Protein AF-A0AA47M414-F1 (afdb_monomer_lite)

Structure (mmCIF, N/CA/C/O backbone):
data_AF-A0AA47M414-F1
#
_entry.id   AF-A0AA47M414-F1
#
loop_
_atom_site.group_PDB
_atom_site.id
_atom_site.type_symbol
_atom_site.label_atom_id
_atom_site.label_alt_id
_atom_site.label_comp_id
_atom_site.label_asym_id
_atom_site.label_entity_id
_atom_site.label_seq_id
_atom_site.pdbx_PDB_ins_code
_atom_site.Cartn_x
_atom_site.Cartn_y
_atom_site.Cartn_z
_atom_site.occupancy
_atom_site.B_iso_or_equiv
_atom_site.auth_seq_id
_atom_site.auth_comp_id
_atom_site.auth_asym_id
_atom_site.auth_atom_id
_atom_site.pdbx_PDB_model_num
ATOM 1 N N . MET A 1 1 ? 20.229 6.619 4.122 1.00 40.66 1 MET A N 1
ATOM 2 C CA . MET A 1 1 ? 19.539 7.697 3.387 1.00 40.66 1 MET A CA 1
ATOM 3 C C . MET A 1 1 ? 19.771 7.373 1.927 1.00 40.66 1 MET A C 1
ATOM 5 O O . MET A 1 1 ? 20.909 7.447 1.515 1.00 40.66 1 MET A O 1
ATOM 9 N N . GLU A 1 2 ? 18.865 6.794 1.153 1.00 37.75 2 GLU A N 1
ATOM 10 C CA . GLU A 1 2 ? 17.448 7.128 0.999 1.00 37.75 2 GLU A CA 1
ATOM 11 C C . GLU A 1 2 ? 16.797 6.052 0.099 1.00 37.75 2 GLU A C 1
ATOM 13 O O . GLU A 1 2 ? 16.332 6.319 -0.997 1.00 37.75 2 GLU A O 1
ATOM 18 N N . LEU A 1 3 ? 16.767 4.787 0.533 1.00 33.75 3 LEU A N 1
ATOM 19 C CA . LEU A 1 3 ? 16.039 3.735 -0.207 1.00 33.75 3 LEU A CA 1
ATOM 20 C C . LEU A 1 3 ? 14.512 3.816 -0.001 1.00 33.75 3 LEU A C 1
ATOM 22 O O . LEU A 1 3 ? 13.789 2.893 -0.356 1.00 33.75 3 LEU A O 1
ATOM 26 N N . SER A 1 4 ? 14.021 4.904 0.602 1.00 38.00 4 SER A N 1
ATOM 27 C CA . SER A 1 4 ? 12.635 5.031 1.058 1.00 38.00 4 SER A CA 1
ATOM 28 C C . SER A 1 4 ? 11.812 6.082 0.315 1.00 38.00 4 SER A C 1
ATOM 30 O O . SER A 1 4 ? 10.625 6.185 0.609 1.00 38.00 4 SER A O 1
ATOM 32 N N . GLN A 1 5 ? 12.382 6.865 -0.608 1.00 43.16 5 GLN A N 1
ATOM 33 C CA . GLN A 1 5 ? 11.672 8.038 -1.143 1.00 43.16 5 GLN A CA 1
ATOM 34 C C . GLN A 1 5 ? 11.106 7.916 -2.550 1.00 43.16 5 GLN A C 1
ATOM 36 O O . GLN A 1 5 ? 10.520 8.875 -3.041 1.00 43.16 5 GLN A O 1
ATOM 41 N N . THR A 1 6 ? 11.177 6.767 -3.221 1.00 41.97 6 THR A N 1
ATOM 42 C CA . THR A 1 6 ? 10.539 6.717 -4.541 1.00 41.97 6 THR A CA 1
ATOM 43 C C . THR A 1 6 ? 10.114 5.313 -4.960 1.00 41.97 6 THR A C 1
ATOM 45 O O . THR A 1 6 ? 10.378 4.881 -6.065 1.00 41.97 6 THR A O 1
ATOM 48 N N . LEU A 1 7 ? 9.366 4.590 -4.133 1.00 41.94 7 LEU A N 1
ATOM 49 C CA . LEU A 1 7 ? 8.191 3.947 -4.727 1.00 41.94 7 LEU A CA 1
ATOM 50 C C . LEU A 1 7 ? 7.101 5.009 -4.640 1.00 41.94 7 LEU A C 1
ATOM 52 O O . LEU A 1 7 ? 6.942 5.611 -3.581 1.00 41.94 7 LEU A O 1
ATOM 56 N N . HIS A 1 8 ? 6.441 5.311 -5.754 1.00 43.91 8 HIS A N 1
ATOM 57 C CA . HIS A 1 8 ? 5.376 6.305 -5.803 1.00 43.91 8 HIS A CA 1
ATOM 58 C C . HIS A 1 8 ? 4.440 6.140 -4.597 1.00 43.91 8 HIS A C 1
ATOM 60 O O . HIS A 1 8 ? 3.871 5.073 -4.369 1.00 43.91 8 HIS A O 1
ATOM 66 N N . LEU A 1 9 ? 4.293 7.213 -3.819 1.00 42.31 9 LEU A N 1
ATOM 67 C CA . LEU A 1 9 ? 3.389 7.297 -2.671 1.00 42.31 9 LEU A CA 1
ATOM 68 C C . LEU A 1 9 ? 1.906 7.065 -3.040 1.00 42.31 9 LEU A C 1
ATOM 70 O O . LEU A 1 9 ? 1.067 7.062 -2.144 1.00 42.31 9 LEU A O 1
ATOM 74 N N . SER A 1 10 ? 1.567 6.859 -4.316 1.00 48.50 10 SER A N 1
ATOM 75 C CA . SER A 1 10 ? 0.195 6.636 -4.782 1.00 48.50 10 SER A CA 1
ATOM 76 C C . SER A 1 10 ? -0.360 5.251 -4.438 1.00 48.50 10 SER A C 1
ATOM 78 O O . SER A 1 10 ? -1.555 5.133 -4.189 1.00 48.50 10 SER A O 1
ATOM 80 N N . ASP A 1 11 ? 0.483 4.220 -4.339 1.00 47.81 11 ASP A N 1
ATOM 81 C CA . ASP A 1 11 ? -0.012 2.836 -4.442 1.00 47.81 11 ASP A CA 1
ATOM 82 C C . ASP A 1 11 ? -0.112 2.133 -3.075 1.00 47.81 11 ASP A C 1
ATOM 84 O O . ASP A 1 11 ? -1.103 1.484 -2.748 1.00 47.81 11 ASP A O 1
ATOM 88 N N . VAL A 1 12 ? 0.879 2.340 -2.199 1.00 52.28 12 VAL A N 1
ATOM 89 C CA . VAL A 1 12 ? 0.828 1.898 -0.785 1.00 52.28 12 VAL A CA 1
ATOM 90 C C . VAL A 1 12 ? 0.103 2.928 0.097 1.00 52.28 12 VAL A C 1
ATOM 92 O O . VAL A 1 12 ? -0.355 2.617 1.200 1.00 52.28 12 VAL A O 1
ATOM 95 N N . GLY A 1 13 ? -0.036 4.162 -0.397 1.00 57.72 13 GLY A N 1
ATOM 96 C CA . GLY A 1 13 ? -0.665 5.269 0.315 1.00 57.72 13 GLY A CA 1
ATOM 97 C C . GLY A 1 13 ? -2.147 5.039 0.589 1.00 57.72 13 GLY A C 1
ATOM 98 O O . GLY A 1 13 ? -2.607 5.377 1.675 1.00 57.72 13 GLY A O 1
ATOM 99 N N . LEU A 1 14 ? -2.879 4.395 -0.327 1.00 62.91 14 LEU A N 1
ATOM 100 C CA . LEU A 1 14 ? -4.338 4.316 -0.235 1.00 62.91 14 LEU A CA 1
ATOM 101 C C . LEU A 1 14 ? -4.826 3.433 0.923 1.00 62.91 14 LEU A C 1
ATOM 103 O O . LEU A 1 14 ? -5.726 3.825 1.661 1.00 62.91 14 LEU A O 1
ATOM 107 N N . ALA A 1 15 ? -4.196 2.277 1.158 1.00 64.81 15 ALA A N 1
ATOM 108 C CA . ALA A 1 15 ? -4.543 1.424 2.301 1.00 64.81 15 ALA A CA 1
ATOM 109 C C . ALA A 1 15 ? -4.168 2.084 3.643 1.00 64.81 15 ALA A C 1
ATOM 111 O O . ALA A 1 15 ? -4.922 2.014 4.618 1.00 64.81 15 ALA A O 1
ATOM 112 N N . CYS A 1 16 ? -3.021 2.768 3.693 1.00 69.06 16 CYS A N 1
ATOM 113 C CA . CYS A 1 16 ? -2.588 3.535 4.863 1.00 69.06 16 CYS A CA 1
ATOM 114 C C . CYS A 1 16 ? -3.505 4.739 5.133 1.00 69.06 16 CYS A C 1
ATOM 116 O O . CYS A 1 16 ? -3.810 5.041 6.291 1.00 69.06 16 CYS A O 1
ATOM 118 N N . GLN A 1 17 ? -3.978 5.397 4.077 1.00 76.50 17 GLN A N 1
ATOM 119 C CA . GLN A 1 17 ? -4.916 6.508 4.142 1.00 76.50 17 GLN A CA 1
ATOM 120 C C . GLN A 1 17 ? -6.290 6.033 4.614 1.00 76.50 17 GLN A C 1
ATOM 122 O O . GLN A 1 17 ? -6.802 6.581 5.586 1.00 76.50 17 GLN A O 1
ATOM 127 N N . ALA A 1 18 ? -6.828 4.956 4.037 1.00 80.94 18 ALA A N 1
ATOM 128 C CA . ALA A 1 18 ? -8.099 4.366 4.454 1.00 80.94 18 ALA A CA 1
ATOM 129 C C . ALA A 1 18 ? -8.082 3.943 5.933 1.00 80.94 18 ALA A C 1
ATOM 131 O O . ALA A 1 18 ? -9.031 4.202 6.674 1.00 80.94 18 ALA A O 1
ATOM 132 N N . ASN A 1 19 ? -6.972 3.365 6.407 1.00 81.56 19 ASN A N 1
ATOM 133 C CA . ASN A 1 19 ? -6.788 3.059 7.827 1.00 81.56 19 ASN A CA 1
ATOM 134 C C . ASN A 1 19 ? -6.766 4.326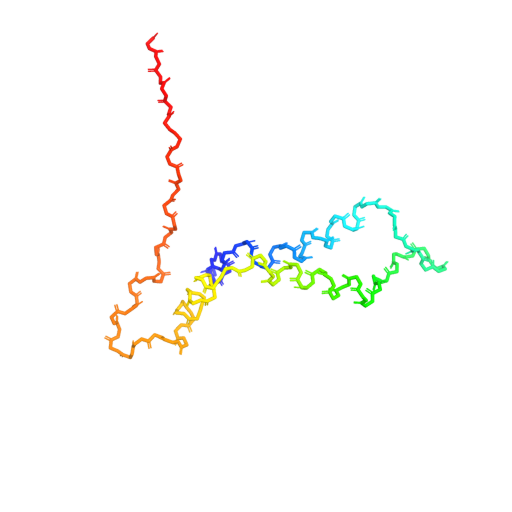 8.703 1.00 81.56 19 ASN A C 1
ATOM 136 O O . ASN A 1 19 ? -7.344 4.340 9.790 1.00 81.56 19 ASN A O 1
ATOM 140 N N . THR A 1 20 ? -6.109 5.392 8.244 1.00 82.88 20 THR A N 1
ATOM 141 C CA . THR A 1 20 ? -6.024 6.664 8.979 1.00 82.88 20 THR A CA 1
ATOM 142 C C . THR A 1 20 ? -7.387 7.349 9.056 1.00 82.88 20 THR A C 1
ATOM 144 O O . THR A 1 20 ? -7.819 7.737 10.139 1.00 82.88 20 THR A O 1
ATOM 147 N N . GLU A 1 21 ? -8.108 7.431 7.941 1.00 85.50 21 GLU A N 1
ATOM 148 C CA . GLU A 1 21 ? -9.472 7.960 7.881 1.00 85.50 21 GLU A CA 1
ATOM 149 C C . GLU A 1 21 ? -10.422 7.149 8.767 1.00 85.50 21 GLU A C 1
ATOM 151 O O . GLU A 1 21 ? -11.200 7.719 9.532 1.00 85.50 21 GLU A O 1
ATOM 156 N N . TRP A 1 22 ? -10.310 5.819 8.756 1.00 86.19 22 TRP A N 1
ATOM 157 C CA . TRP A 1 22 ? -11.097 4.952 9.630 1.00 86.19 22 TRP A CA 1
ATOM 158 C C . TRP A 1 22 ? -10.809 5.195 11.121 1.00 86.19 22 TRP A C 1
ATOM 160 O O . TRP A 1 22 ? -11.748 5.293 11.921 1.00 86.19 22 TRP A O 1
ATOM 170 N N . LEU A 1 23 ? -9.539 5.365 11.505 1.00 86.19 23 LEU A N 1
ATOM 171 C CA . LEU A 1 23 ? -9.157 5.728 12.875 1.00 86.19 23 LEU A CA 1
ATOM 172 C C . LEU A 1 23 ? -9.699 7.106 13.282 1.00 86.19 23 LEU A C 1
ATOM 174 O O . LEU A 1 23 ? -10.115 7.277 14.424 1.00 86.19 23 LEU A O 1
ATOM 178 N N . LEU A 1 24 ? -9.731 8.076 12.368 1.00 86.88 24 LEU A N 1
ATOM 179 C CA . LEU A 1 24 ? -10.213 9.435 12.640 1.00 86.88 24 LEU A CA 1
ATOM 180 C C . LEU A 1 24 ? -11.742 9.561 12.600 1.00 86.88 24 LEU A C 1
ATOM 182 O O . LEU A 1 24 ? -12.291 10.459 13.233 1.00 86.88 24 LEU A O 1
ATOM 186 N N . SER A 1 25 ? -12.439 8.654 11.910 1.00 85.06 25 SER A N 1
ATOM 187 C CA . SER A 1 25 ? -13.901 8.693 11.749 1.00 85.06 25 SER A CA 1
ATOM 188 C C . SER A 1 25 ? -14.683 8.584 13.064 1.00 85.06 25 SER A C 1
ATOM 190 O O . SER A 1 25 ? -15.864 8.923 13.106 1.00 85.06 25 SER A O 1
ATOM 192 N N . GLY A 1 26 ? -14.060 8.060 14.128 1.00 79.38 26 GLY A N 1
ATOM 193 C CA . GLY A 1 26 ? -14.690 7.846 15.437 1.00 79.38 26 GLY A CA 1
ATOM 194 C C . GLY A 1 26 ? -15.805 6.791 15.455 1.00 79.38 26 GLY A C 1
ATOM 195 O O . GLY A 1 26 ? -16.331 6.479 16.520 1.00 79.38 26 GLY A O 1
ATOM 196 N N . ASN A 1 27 ? -16.155 6.208 14.304 1.00 80.62 27 ASN A N 1
ATOM 197 C CA . ASN A 1 27 ? -17.226 5.224 14.156 1.00 80.62 27 ASN A CA 1
ATOM 198 C C . ASN A 1 27 ? -16.680 3.788 14.181 1.00 80.62 27 ASN A C 1
ATOM 200 O O . ASN A 1 27 ? -16.956 2.969 13.304 1.00 80.62 27 ASN A O 1
ATOM 204 N N . HIS A 1 28 ? -15.843 3.490 15.171 1.00 86.19 28 HIS A N 1
ATOM 205 C CA . HIS A 1 28 ? -15.234 2.178 15.359 1.00 86.19 28 HIS A CA 1
ATOM 206 C C . HIS A 1 28 ? -15.662 1.569 16.694 1.00 86.19 28 HIS A C 1
ATOM 208 O O . HIS A 1 28 ? -15.830 2.253 17.703 1.00 86.19 28 HIS A O 1
ATOM 214 N N . ALA A 1 29 ? -15.838 0.249 16.705 1.00 86.12 29 ALA A N 1
ATOM 215 C CA . ALA A 1 29 ? -16.190 -0.461 17.923 1.00 86.12 29 ALA A CA 1
ATOM 216 C C . ALA A 1 29 ? -15.036 -0.391 18.933 1.00 86.12 29 ALA A C 1
ATOM 218 O O . ALA A 1 29 ? -13.865 -0.518 18.569 1.00 86.12 29 ALA A O 1
ATOM 219 N N . LEU A 1 30 ? -15.371 -0.249 20.215 1.00 88.75 30 LEU A N 1
ATOM 220 C CA . LEU A 1 30 ? -14.409 -0.345 21.308 1.00 88.75 30 LEU A CA 1
ATOM 221 C C . LEU A 1 30 ? -14.489 -1.726 21.960 1.00 88.75 30 LEU A C 1
ATOM 223 O O . LEU A 1 30 ? -15.546 -2.349 22.057 1.00 88.75 30 LEU A O 1
ATOM 227 N N . THR A 1 31 ? -13.344 -2.243 22.382 1.00 90.19 31 THR A N 1
ATOM 228 C CA . THR A 1 31 ? -13.256 -3.402 23.273 1.00 90.19 31 THR A CA 1
ATOM 229 C C . THR A 1 31 ? -13.873 -3.049 24.632 1.00 90.19 31 THR A C 1
ATOM 231 O O . THR A 1 31 ? -13.926 -1.869 24.982 1.00 90.19 31 THR A O 1
ATOM 234 N N . PRO A 1 32 ? -14.253 -4.038 25.462 1.00 91.62 32 PRO A N 1
ATOM 235 C CA . PRO A 1 32 ? -14.700 -3.772 26.832 1.00 91.62 32 PRO A CA 1
ATOM 236 C C . PRO A 1 32 ? -13.693 -2.963 27.671 1.00 91.62 32 PRO A C 1
ATOM 238 O O . PRO A 1 32 ? -14.078 -2.273 28.605 1.00 91.62 32 PRO A O 1
ATOM 241 N N . SER A 1 33 ? -12.403 -3.016 27.321 1.00 92.88 33 SER A N 1
ATOM 242 C CA . SER A 1 33 ? -11.329 -2.237 27.953 1.00 92.88 33 SER A CA 1
ATOM 243 C C . SER A 1 33 ? -11.138 -0.830 27.363 1.00 92.88 33 SER A C 1
ATOM 245 O O . SER A 1 33 ? -10.149 -0.175 27.682 1.00 92.88 33 SER A O 1
ATOM 247 N N . GLY A 1 34 ? -12.018 -0.377 26.465 1.00 88.56 34 GLY A N 1
ATOM 248 C CA . GLY A 1 34 ? -11.989 0.969 25.881 1.00 88.56 34 GLY A CA 1
ATOM 249 C C . GLY A 1 34 ? -10.986 1.178 24.740 1.00 88.56 34 GLY A C 1
ATOM 250 O O . GLY A 1 34 ? -10.816 2.299 24.278 1.00 88.56 34 GLY A O 1
ATOM 251 N N . LYS A 1 35 ? -10.315 0.126 24.258 1.00 87.69 35 LYS A N 1
ATOM 252 C CA . LYS A 1 35 ? -9.420 0.207 23.087 1.00 87.69 35 LYS A CA 1
ATOM 253 C C . LYS A 1 35 ? -10.202 0.046 21.790 1.00 87.69 35 LYS A C 1
ATOM 255 O O . LYS A 1 35 ? -11.111 -0.779 21.763 1.00 87.69 35 L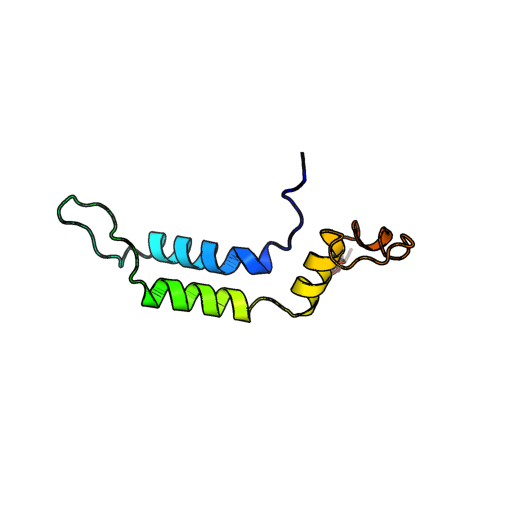YS A O 1
ATOM 260 N N . ILE A 1 36 ? -9.793 0.728 20.723 1.00 89.31 36 ILE A N 1
ATOM 261 C CA . ILE A 1 36 ? -10.330 0.519 19.370 1.00 89.31 36 ILE A CA 1
ATOM 262 C C . ILE A 1 36 ? -10.172 -0.958 18.977 1.00 89.31 36 ILE A C 1
ATOM 264 O O . ILE A 1 36 ? -9.092 -1.540 19.118 1.00 89.31 36 ILE A O 1
ATOM 268 N N . GLN A 1 37 ? -11.262 -1.589 18.542 1.00 90.12 37 GLN A N 1
ATOM 269 C CA . GLN A 1 37 ? -11.240 -2.957 18.031 1.00 90.12 37 GLN A CA 1
ATOM 270 C C . GLN A 1 37 ? -10.564 -3.006 16.669 1.00 90.12 37 GLN A C 1
ATOM 272 O O . GLN A 1 37 ? -10.626 -2.053 15.905 1.00 90.12 37 GLN A O 1
ATOM 277 N N . LYS A 1 38 ? -9.962 -4.147 16.331 1.00 87.25 38 LYS A N 1
ATOM 278 C CA . LYS A 1 38 ? -9.441 -4.351 14.978 1.00 87.25 38 LYS A CA 1
ATOM 279 C C . LYS A 1 38 ? -10.590 -4.259 13.962 1.00 87.25 38 LYS A C 1
ATOM 281 O O . LYS A 1 38 ? -11.669 -4.787 14.249 1.00 87.25 38 LYS A O 1
ATOM 286 N N . PRO A 1 39 ? -10.369 -3.642 12.789 1.00 87.38 39 PRO A N 1
ATOM 287 C CA . PRO A 1 39 ? -11.359 -3.645 11.723 1.00 87.38 39 PRO A CA 1
ATOM 288 C C . PRO A 1 39 ? -11.696 -5.084 11.322 1.00 87.38 39 PRO A C 1
ATOM 290 O O . PRO A 1 39 ? -10.868 -5.997 11.423 1.00 87.38 39 PRO A O 1
ATOM 293 N N . ALA A 1 40 ? -12.934 -5.296 10.880 1.00 90.38 40 ALA A N 1
ATOM 294 C CA . ALA A 1 40 ? -13.354 -6.595 10.380 1.00 90.38 40 ALA A CA 1
ATOM 295 C C . ALA A 1 40 ? -12.491 -7.004 9.176 1.00 90.38 40 ALA A C 1
ATOM 297 O O . ALA A 1 40 ? -12.141 -6.170 8.345 1.00 90.38 40 ALA A O 1
ATOM 298 N N . VAL A 1 41 ? -12.208 -8.304 9.041 1.00 90.06 41 VAL A N 1
ATOM 299 C CA . VAL A 1 41 ? -11.385 -8.829 7.934 1.00 90.06 41 VAL A CA 1
ATOM 300 C C . VAL A 1 41 ? -11.933 -8.407 6.568 1.00 90.06 41 VAL A C 1
ATOM 302 O O . VAL A 1 41 ? -11.156 -8.065 5.689 1.00 90.06 41 VAL A O 1
ATOM 305 N N . ARG A 1 42 ? -13.263 -8.356 6.404 1.00 91.44 42 ARG A N 1
ATOM 306 C CA . ARG A 1 42 ? -13.891 -7.893 5.155 1.00 91.44 42 ARG A CA 1
ATOM 307 C C . ARG A 1 42 ? -13.494 -6.461 4.796 1.00 91.44 42 ARG A C 1
ATOM 309 O O . ARG A 1 42 ? -13.100 -6.222 3.666 1.00 91.44 42 ARG A O 1
ATOM 316 N N . LEU A 1 43 ? -13.531 -5.555 5.773 1.00 89.19 43 LEU A N 1
ATOM 317 C CA . LEU A 1 43 ? -13.171 -4.151 5.586 1.00 89.19 43 LEU A CA 1
ATOM 318 C C . LEU A 1 43 ? -11.683 -3.999 5.232 1.00 89.19 43 LEU A C 1
ATOM 320 O O . LEU A 1 43 ? -11.332 -3.244 4.334 1.00 89.19 43 LEU A O 1
ATOM 324 N N . LEU A 1 44 ? -10.810 -4.785 5.876 1.00 88.25 44 LEU A N 1
ATOM 325 C CA . LEU A 1 44 ? -9.394 -4.852 5.501 1.00 88.25 44 LEU A CA 1
ATOM 326 C C . LEU A 1 44 ? -9.209 -5.328 4.051 1.00 88.25 44 LEU A C 1
ATOM 328 O O . LEU A 1 44 ? -8.410 -4.753 3.318 1.00 88.25 44 LEU A O 1
ATOM 332 N N . CYS A 1 45 ? -9.941 -6.362 3.627 1.00 90.31 45 CYS A N 1
ATOM 333 C CA . CYS A 1 45 ? -9.886 -6.855 2.251 1.00 90.31 45 CYS A CA 1
ATOM 334 C C . CYS A 1 45 ? -10.381 -5.813 1.241 1.00 90.31 45 CYS A C 1
ATOM 336 O O . CYS A 1 45 ? -9.783 -5.690 0.179 1.00 90.31 45 CYS A O 1
ATOM 338 N N . GLU A 1 46 ? -11.427 -5.054 1.565 1.00 90.75 46 GLU A N 1
ATOM 339 C CA . GLU A 1 46 ? -11.925 -3.964 0.717 1.00 90.75 46 GLU A CA 1
ATOM 340 C C . GLU A 1 46 ? -10.869 -2.873 0.525 1.00 90.75 46 GLU A C 1
ATOM 342 O O . GLU A 1 46 ? -10.614 -2.478 -0.610 1.00 90.75 46 GLU A O 1
ATOM 347 N N . TRP A 1 47 ? -10.188 -2.447 1.593 1.00 88.56 47 TRP A N 1
ATOM 348 C CA . TRP A 1 47 ? -9.096 -1.471 1.483 1.00 88.56 47 TRP A CA 1
ATOM 349 C C . TRP A 1 47 ? -7.929 -1.990 0.650 1.00 88.56 47 TRP A C 1
ATOM 351 O O . TRP A 1 47 ? -7.364 -1.244 -0.142 1.00 88.56 47 TRP A O 1
ATOM 361 N N . ILE A 1 48 ? -7.576 -3.270 0.802 1.00 86.25 48 ILE A N 1
ATOM 362 C CA . ILE A 1 48 ? -6.528 -3.901 -0.007 1.00 86.25 48 ILE A CA 1
ATOM 363 C C . ILE A 1 48 ? -6.938 -3.917 -1.482 1.00 86.25 48 ILE A C 1
ATOM 365 O O . ILE A 1 48 ? -6.128 -3.561 -2.330 1.00 86.25 48 ILE A O 1
ATOM 369 N N . LEU A 1 49 ? -8.178 -4.300 -1.795 1.00 89.06 49 LEU A N 1
ATOM 370 C CA . LEU A 1 49 ? -8.677 -4.323 -3.172 1.00 89.06 49 LEU A CA 1
ATOM 371 C C . LEU A 1 49 ? -8.687 -2.928 -3.796 1.00 89.06 49 LEU A C 1
ATOM 373 O O . LEU A 1 49 ? -8.207 -2.771 -4.910 1.00 89.06 49 LEU A O 1
ATOM 377 N N . GLN A 1 50 ? -9.184 -1.922 -3.075 1.00 85.94 50 GLN A N 1
ATOM 378 C CA . GLN A 1 50 ? -9.197 -0.535 -3.547 1.00 85.94 50 GLN A CA 1
ATOM 379 C C . GLN A 1 50 ? -7.785 0.004 -3.764 1.00 85.94 50 GLN A C 1
ATOM 381 O O . GLN A 1 50 ? -7.532 0.666 -4.765 1.00 85.94 50 GLN A O 1
ATOM 386 N N . ALA A 1 51 ? -6.859 -0.298 -2.850 1.00 84.06 51 ALA A N 1
ATOM 387 C CA . ALA A 1 51 ? -5.465 0.089 -3.010 1.00 84.06 51 ALA A CA 1
ATOM 388 C C . ALA A 1 51 ? -4.857 -0.549 -4.261 1.00 84.06 51 ALA A C 1
ATOM 390 O O . ALA A 1 51 ? -4.233 0.156 -5.041 1.00 84.06 51 ALA A O 1
ATOM 391 N N . TRP A 1 52 ? -5.095 -1.846 -4.485 1.00 86.25 52 TRP A N 1
ATOM 392 C CA . TRP A 1 52 ? -4.629 -2.546 -5.684 1.00 86.25 52 TRP A CA 1
ATOM 393 C C . TRP A 1 52 ? -5.234 -2.008 -6.982 1.00 86.25 52 TRP A C 1
ATOM 395 O O . TRP A 1 52 ? -4.515 -1.923 -7.970 1.00 86.25 52 TRP A O 1
ATOM 405 N N . ASP A 1 53 ? -6.515 -1.642 -6.991 1.00 86.69 53 ASP A N 1
ATOM 406 C CA . ASP A 1 53 ? -7.196 -1.092 -8.174 1.00 86.69 53 ASP A CA 1
ATOM 407 C C . ASP A 1 53 ? -6.672 0.303 -8.558 1.00 86.69 53 ASP A C 1
ATOM 409 O O . ASP A 1 53 ? -6.664 0.674 -9.728 1.00 86.69 53 ASP A O 1
ATOM 413 N N . ALA A 1 54 ? -6.177 1.066 -7.578 1.00 83.38 54 ALA A N 1
ATOM 414 C CA . ALA A 1 54 ? -5.546 2.362 -7.814 1.00 83.38 54 ALA A CA 1
ATOM 415 C C . ALA A 1 54 ? -4.119 2.257 -8.384 1.00 83.38 54 ALA A C 1
ATOM 417 O O . ALA A 1 54 ? -3.605 3.243 -8.915 1.00 83.38 54 ALA A O 1
ATOM 418 N N . VAL A 1 55 ? -3.480 1.085 -8.291 1.00 82.50 55 VAL A N 1
ATOM 419 C CA . VAL A 1 55 ? -2.132 0.856 -8.822 1.00 82.50 55 VAL A CA 1
ATOM 420 C C . VAL A 1 55 ? -2.197 0.661 -10.333 1.00 82.50 55 VAL A C 1
ATOM 422 O O . VAL A 1 55 ? -2.776 -0.311 -10.822 1.00 82.50 55 VAL A O 1
ATOM 425 N N . SER A 1 56 ? -1.543 1.540 -11.093 1.00 84.31 56 SER A N 1
ATOM 426 C CA . SER A 1 56 ? -1.467 1.372 -12.544 1.00 84.31 56 SER A CA 1
ATOM 427 C C . SER A 1 56 ? -0.462 0.279 -12.946 1.00 84.31 56 SER A C 1
ATOM 429 O O . SER A 1 56 ? 0.562 0.081 -12.277 1.00 84.31 56 SER A O 1
ATOM 431 N N . PRO A 1 57 ? -0.691 -0.427 -14.069 1.00 83.88 57 PRO A N 1
ATOM 432 C CA . PRO A 1 57 ? 0.287 -1.361 -14.622 1.00 83.88 57 PRO A CA 1
ATOM 433 C C . PRO A 1 57 ? 1.664 -0.723 -14.855 1.00 83.88 57 PRO A C 1
ATOM 435 O O . PRO A 1 57 ? 2.687 -1.369 -14.629 1.00 83.88 57 PRO A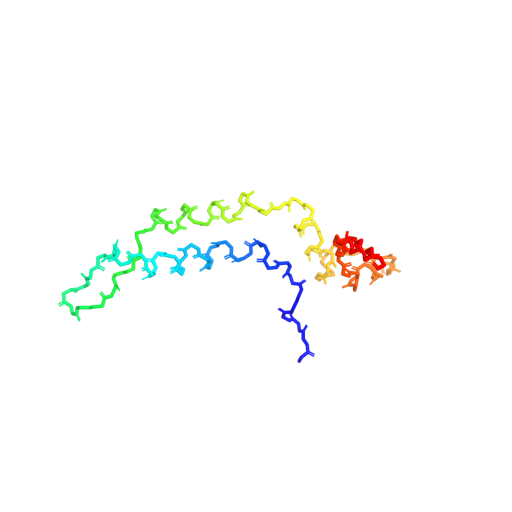 O 1
ATOM 438 N N . GLU A 1 58 ? 1.709 0.547 -15.256 1.00 80.69 58 GLU A N 1
ATOM 439 C CA . GLU A 1 58 ? 2.943 1.306 -15.466 1.00 80.69 58 GLU A CA 1
ATOM 440 C C . GLU A 1 58 ? 3.727 1.479 -14.161 1.00 80.69 58 GLU A C 1
ATOM 442 O O . GLU A 1 58 ? 4.944 1.289 -14.155 1.00 80.69 58 GLU A O 1
ATOM 447 N N . SER A 1 59 ? 3.050 1.769 -13.043 1.00 79.50 59 SER A N 1
ATOM 448 C CA . SER A 1 59 ? 3.682 1.844 -11.720 1.00 79.50 59 SER A CA 1
ATOM 449 C C . SER A 1 59 ? 4.280 0.504 -11.301 1.00 79.50 59 SER A C 1
ATOM 451 O O . SER A 1 59 ? 5.397 0.463 -10.781 1.00 79.50 59 SER A O 1
ATOM 453 N N . ILE A 1 60 ? 3.586 -0.604 -11.584 1.00 80.94 60 ILE A N 1
ATOM 454 C CA . ILE A 1 60 ? 4.080 -1.960 -11.308 1.00 80.94 60 ILE A CA 1
ATOM 455 C C . ILE A 1 60 ? 5.345 -2.234 -12.124 1.00 80.94 60 ILE A C 1
ATOM 457 O O . ILE A 1 60 ? 6.370 -2.628 -11.565 1.00 80.94 60 ILE A O 1
ATOM 461 N N . ILE A 1 61 ? 5.294 -1.994 -13.437 1.00 81.19 61 ILE A N 1
ATOM 462 C CA . ILE A 1 61 ? 6.422 -2.207 -14.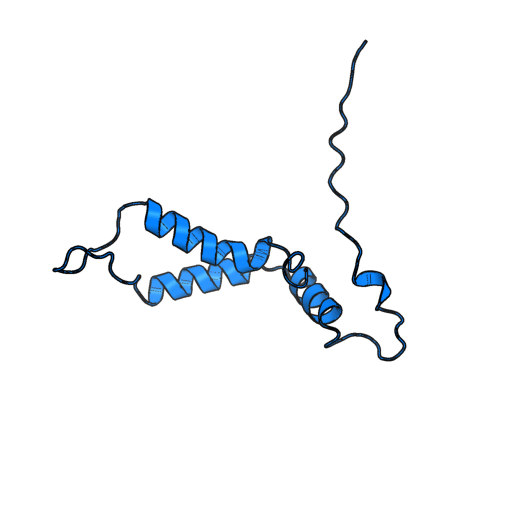354 1.00 81.19 61 ILE A CA 1
ATOM 463 C C . ILE A 1 61 ? 7.626 -1.364 -13.926 1.00 81.19 61 ILE A C 1
ATOM 465 O O . ILE A 1 61 ? 8.730 -1.893 -13.789 1.00 81.19 61 ILE A O 1
ATOM 469 N N . ASN A 1 62 ? 7.418 -0.075 -13.657 1.00 76.38 62 ASN A N 1
ATOM 470 C CA . ASN A 1 62 ? 8.475 0.822 -13.198 1.00 76.38 62 ASN A CA 1
ATOM 471 C C . ASN A 1 62 ? 9.051 0.374 -11.850 1.00 76.38 62 ASN A C 1
ATOM 473 O O . ASN A 1 62 ? 10.264 0.423 -11.664 1.00 76.38 62 ASN A O 1
ATOM 477 N N . GLY A 1 63 ? 8.220 -0.123 -10.931 1.00 77.69 63 GLY A N 1
ATOM 478 C CA . GLY A 1 63 ? 8.675 -0.713 -9.673 1.00 77.69 63 GLY A CA 1
ATOM 479 C C . GLY A 1 63 ? 9.615 -1.904 -9.888 1.00 77.69 63 GLY A C 1
ATOM 480 O O . GLY A 1 63 ? 10.711 -1.930 -9.329 1.00 77.69 63 GLY A O 1
ATOM 481 N N . PHE A 1 64 ? 9.239 -2.856 -10.749 1.00 79.06 64 PHE A N 1
ATOM 482 C CA . PHE A 1 64 ? 10.081 -4.018 -11.066 1.00 79.06 64 PHE A CA 1
ATOM 483 C C . PHE A 1 64 ? 11.416 -3.634 -11.715 1.00 79.06 64 PHE A C 1
ATOM 485 O O . PHE A 1 64 ? 12.451 -4.205 -11.350 1.00 79.06 64 PHE A O 1
ATOM 492 N N . LYS A 1 65 ? 11.409 -2.645 -12.618 1.00 74.94 65 LYS A N 1
ATOM 493 C CA . LYS A 1 65 ? 12.631 -2.119 -13.240 1.00 74.94 65 LYS A CA 1
ATOM 494 C C . LYS A 1 65 ? 13.542 -1.435 -12.219 1.00 74.94 65 LYS A C 1
ATOM 496 O O . LYS A 1 65 ? 14.726 -1.731 -12.110 1.00 74.94 65 LYS A O 1
ATOM 501 N N . ARG A 1 66 ? 12.990 -0.579 -11.363 1.00 70.38 66 ARG A N 1
ATOM 502 C CA . ARG A 1 66 ? 13.778 0.126 -10.338 1.00 70.38 66 ARG A CA 1
ATOM 503 C C . ARG A 1 66 ? 14.359 -0.783 -9.261 1.00 70.38 66 ARG A C 1
ATOM 505 O O . ARG A 1 66 ? 15.361 -0.433 -8.648 1.00 70.38 66 ARG A O 1
ATOM 512 N N . CYS A 1 67 ? 13.762 -1.950 -9.040 1.00 72.38 67 CYS A N 1
ATOM 513 C CA . CYS A 1 67 ? 14.329 -2.986 -8.180 1.00 72.38 67 CYS A CA 1
ATOM 514 C C . CYS A 1 67 ? 15.360 -3.881 -8.892 1.00 72.38 67 CYS A C 1
ATOM 516 O O . CYS A 1 67 ? 15.804 -4.862 -8.297 1.00 72.38 67 CYS A O 1
ATOM 518 N N . CYS A 1 68 ? 15.717 -3.585 -10.147 1.00 68.00 68 CYS A N 1
ATOM 519 C CA . CYS A 1 68 ? 16.612 -4.381 -10.991 1.00 68.00 68 CYS A CA 1
ATOM 520 C C . CYS A 1 68 ? 16.168 -5.850 -11.154 1.00 68.00 68 CYS A C 1
ATOM 522 O O . CYS A 1 68 ? 16.983 -6.713 -11.470 1.00 68.00 68 CYS A O 1
ATOM 524 N N . ILE A 1 69 ? 14.883 -6.157 -10.932 1.00 72.94 69 ILE A N 1
ATOM 525 C CA . ILE A 1 69 ? 14.346 -7.527 -11.024 1.00 72.94 69 ILE A CA 1
ATOM 526 C C . ILE A 1 69 ? 14.128 -7.912 -12.491 1.00 72.94 69 ILE A C 1
ATOM 528 O O . ILE A 1 69 ? 14.316 -9.067 -12.865 1.00 72.94 69 ILE A O 1
ATOM 532 N N . SER A 1 70 ? 13.731 -6.941 -13.315 1.00 71.62 70 SER A N 1
ATOM 533 C CA . SER A 1 70 ? 13.432 -7.125 -14.737 1.00 71.62 70 SER A CA 1
ATOM 534 C C . SER A 1 70 ? 14.318 -6.291 -15.665 1.00 71.62 70 SER A C 1
ATOM 536 O O . SER A 1 70 ? 13.966 -6.155 -16.832 1.00 71.62 70 SER A O 1
ATOM 538 N N . ASN A 1 71 ? 15.410 -5.704 -15.163 1.00 68.19 71 ASN A N 1
ATOM 539 C CA . ASN A 1 71 ? 16.302 -4.893 -15.996 1.00 68.19 71 ASN A CA 1
ATOM 540 C C . ASN A 1 71 ? 17.075 -5.773 -16.976 1.00 68.19 71 ASN A C 1
ATOM 542 O O . ASN A 1 71 ? 17.502 -6.884 -16.640 1.00 68.19 71 ASN A O 1
ATOM 546 N N . ALA A 1 72 ? 17.303 -5.247 -18.175 1.00 70.38 72 ALA A N 1
ATOM 547 C CA . ALA A 1 72 ? 18.255 -5.820 -19.107 1.00 70.38 72 ALA A CA 1
ATOM 548 C C . ALA A 1 72 ? 19.656 -5.917 -18.469 1.00 70.38 72 ALA A C 1
ATOM 550 O O . ALA A 1 72 ? 20.189 -4.959 -17.909 1.00 70.38 72 ALA A O 1
ATOM 551 N N . LEU A 1 73 ? 20.272 -7.097 -18.582 1.00 69.06 73 LEU A N 1
ATOM 552 C CA . LEU A 1 73 ? 2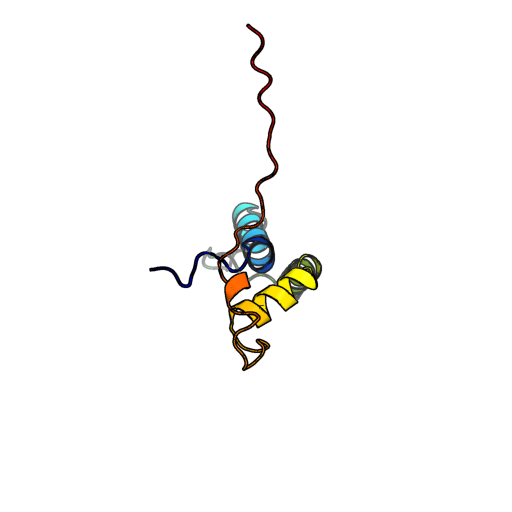1.620 -7.390 -18.066 1.00 69.06 73 LEU A CA 1
ATOM 553 C C . LEU A 1 73 ? 22.728 -6.557 -18.728 1.00 69.06 73 LEU A C 1
ATOM 555 O O . LEU A 1 73 ? 23.854 -6.543 -18.236 1.00 69.06 73 LEU A O 1
ATOM 559 N N . ASP A 1 74 ? 22.428 -5.905 -19.850 1.00 74.56 74 ASP A N 1
ATOM 560 C CA . ASP A 1 74 ? 23.358 -5.048 -20.582 1.00 74.56 74 ASP A CA 1
ATOM 561 C C . ASP A 1 74 ? 23.459 -3.624 -20.009 1.00 74.56 74 ASP A C 1
ATOM 563 O O . ASP A 1 74 ? 24.282 -2.842 -20.481 1.00 74.56 74 ASP A O 1
ATOM 567 N N . GLY A 1 75 ? 22.660 -3.294 -18.986 1.00 67.38 75 GLY A N 1
ATOM 568 C CA . GLY A 1 75 ? 22.667 -1.985 -18.335 1.00 67.38 75 GLY A CA 1
ATOM 569 C C . GLY A 1 75 ? 21.992 -0.877 -19.146 1.00 67.38 75 GLY A C 1
ATOM 570 O O . GLY A 1 75 ? 22.054 0.279 -18.745 1.00 67.38 75 GLY A O 1
ATOM 571 N N . SER A 1 76 ? 21.321 -1.200 -20.256 1.00 73.44 76 SER A N 1
ATOM 572 C CA . SER A 1 76 ? 20.632 -0.210 -21.101 1.00 73.44 76 SER A CA 1
ATOM 573 C C . SER A 1 76 ? 19.406 0.435 -20.443 1.00 73.44 76 SER A C 1
ATOM 575 O O . SER A 1 76 ? 18.924 1.462 -20.912 1.00 73.44 76 SER A O 1
ATOM 577 N N . GLU A 1 77 ? 18.899 -0.153 -19.356 1.00 65.88 77 GLU A N 1
ATOM 578 C CA . GLU A 1 77 ? 17.716 0.320 -18.625 1.00 65.88 77 GLU A CA 1
ATOM 579 C C . GLU A 1 77 ? 18.048 0.953 -17.259 1.00 65.88 77 GLU A C 1
ATOM 581 O O . GLU A 1 77 ? 17.136 1.348 -16.531 1.00 65.88 77 GLU A O 1
ATOM 586 N N . ASP A 1 78 ? 19.334 1.080 -16.906 1.00 66.00 78 ASP A N 1
ATOM 587 C CA 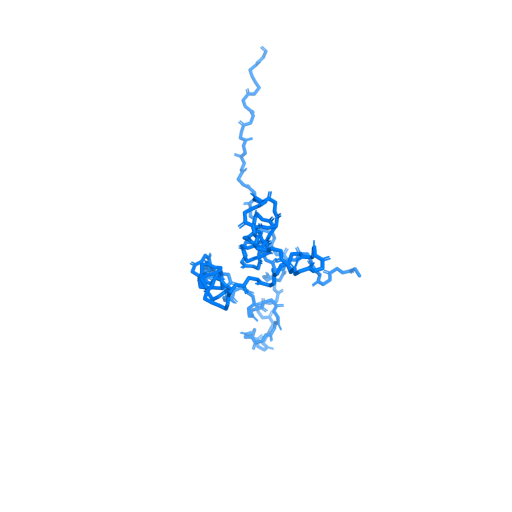. ASP A 1 78 ? 19.773 1.634 -15.612 1.00 66.00 78 ASP A CA 1
ATOM 588 C C . ASP A 1 78 ? 19.650 3.171 -15.538 1.00 66.00 78 ASP A C 1
ATOM 590 O O . ASP A 1 78 ? 19.620 3.740 -14.447 1.00 66.00 78 ASP A O 1
ATOM 594 N N . ASP A 1 79 ? 19.493 3.852 -16.678 1.00 65.56 79 ASP A N 1
ATOM 595 C CA . ASP A 1 79 ? 19.306 5.310 -16.741 1.00 65.56 79 ASP A CA 1
ATOM 596 C C . ASP A 1 79 ? 17.911 5.755 -16.247 1.00 65.56 79 ASP A C 1
ATOM 598 O O . ASP A 1 79 ? 17.734 6.877 -15.775 1.00 65.56 79 ASP A O 1
ATOM 602 N N . VAL A 1 80 ? 16.916 4.857 -16.276 1.00 60.75 80 VAL A N 1
ATOM 603 C CA . VAL A 1 80 ? 15.517 5.123 -15.869 1.00 60.75 80 VAL A CA 1
ATOM 604 C C . VAL A 1 80 ? 15.347 5.145 -14.340 1.00 60.75 80 VAL A C 1
ATOM 606 O O . VAL A 1 80 ? 14.294 5.502 -13.812 1.00 60.75 80 VAL A O 1
ATOM 609 N N . LEU A 1 81 ? 16.385 4.780 -13.585 1.00 58.00 81 LEU A N 1
ATOM 610 C CA . LEU A 1 81 ? 16.312 4.615 -12.131 1.00 58.00 81 LEU A CA 1
ATOM 611 C C . LEU A 1 81 ? 16.143 5.939 -11.363 1.00 58.00 81 LEU A C 1
ATOM 613 O O . LEU A 1 81 ? 15.669 5.914 -10.220 1.00 58.00 81 LEU A O 1
ATOM 617 N N . TRP A 1 82 ? 16.487 7.072 -11.990 1.00 60.66 82 TRP A N 1
ATOM 618 C CA . TRP A 1 82 ? 16.593 8.385 -11.339 1.00 60.66 82 TRP A CA 1
ATOM 619 C C . TRP A 1 82 ? 15.715 9.488 -11.940 1.00 60.66 82 TRP A C 1
ATOM 621 O O . TRP A 1 82 ? 15.753 10.609 -11.433 1.00 60.66 82 TRP A O 1
ATOM 631 N N . GLU A 1 83 ? 14.928 9.218 -12.986 1.00 56.91 83 GLU A N 1
ATOM 632 C CA . GLU A 1 83 ? 14.035 10.245 -13.531 1.00 56.91 83 GLU A CA 1
ATOM 633 C C . GLU A 1 83 ? 12.823 10.466 -12.609 1.00 56.91 83 GLU A C 1
ATOM 635 O O . GLU A 1 83 ? 11.991 9.579 -12.399 1.00 56.91 83 GLU A O 1
ATOM 640 N N . GLU A 1 84 ? 12.726 11.669 -12.033 1.00 56.84 84 GLU A N 1
ATOM 641 C CA . GLU A 1 84 ? 11.494 12.154 -11.408 1.00 56.84 84 GLU A CA 1
ATOM 642 C C . GLU A 1 84 ? 10.447 12.408 -12.506 1.00 56.84 84 GLU A C 1
ATOM 644 O O . GLU A 1 84 ? 10.774 13.030 -13.520 1.00 56.84 84 GLU A O 1
ATOM 649 N N . PRO A 1 85 ? 9.178 11.989 -12.329 1.00 53.28 85 PRO A N 1
ATOM 650 C CA . PRO A 1 85 ? 8.126 12.370 -13.265 1.00 53.28 85 PRO A CA 1
ATOM 651 C C . PRO A 1 85 ? 8.043 13.900 -13.344 1.00 53.28 85 PRO A C 1
ATOM 653 O O . PRO A 1 85 ? 8.017 14.588 -12.318 1.00 53.28 85 PRO A O 1
ATOM 656 N N . ALA A 1 86 ? 7.996 14.434 -14.565 1.00 49.22 86 ALA A N 1
ATOM 657 C CA . ALA A 1 86 ? 7.894 15.867 -14.800 1.00 49.22 86 ALA A CA 1
ATOM 658 C C . ALA A 1 86 ? 6.704 16.460 -14.023 1.00 49.22 86 ALA A C 1
ATOM 660 O O . ALA A 1 86 ? 5.558 16.032 -14.180 1.00 49.22 86 ALA A O 1
ATOM 661 N N . LYS A 1 87 ? 6.981 17.445 -13.160 1.00 45.59 87 LYS A N 1
ATOM 662 C CA . LYS A 1 87 ? 5.943 18.192 -12.440 1.00 45.59 87 LYS A CA 1
ATOM 663 C C . LYS A 1 87 ? 5.136 19.006 -13.458 1.00 45.59 87 LYS A C 1
ATOM 665 O O . LYS A 1 87 ? 5.758 19.672 -14.285 1.00 45.59 87 LYS A O 1
ATOM 670 N N . PRO A 1 88 ? 3.792 18.996 -13.409 1.00 46.12 88 PRO A N 1
ATOM 671 C CA . PRO A 1 88 ? 2.996 19.839 -14.287 1.00 46.12 88 PRO A CA 1
ATOM 672 C C . PRO A 1 88 ? 3.314 21.307 -13.989 1.00 46.12 88 PRO A C 1
ATOM 674 O O . PRO A 1 88 ? 3.154 21.789 -12.866 1.00 46.12 88 PRO A O 1
ATOM 677 N N . GLU A 1 89 ? 3.814 21.995 -15.005 1.00 48.16 89 GLU A N 1
ATOM 678 C CA . GLU A 1 89 ? 4.128 23.416 -15.006 1.00 48.16 89 GLU A CA 1
ATOM 679 C C . GLU A 1 89 ? 2.850 24.242 -14.797 1.00 48.16 89 GLU A C 1
ATOM 681 O O . GLU A 1 89 ? 2.016 24.399 -15.687 1.00 48.16 89 GLU A O 1
ATOM 686 N N . HIS A 1 90 ? 2.658 24.760 -13.582 1.00 50.28 90 HIS A N 1
ATOM 687 C CA . HIS A 1 90 ? 1.649 25.785 -13.346 1.00 50.28 90 HIS A CA 1
ATOM 688 C C . HIS A 1 90 ? 2.235 27.124 -13.801 1.00 50.28 90 HIS A C 1
ATOM 690 O O . HIS A 1 90 ? 3.042 27.729 -13.096 1.00 50.28 90 HIS A O 1
ATOM 696 N N . GLY A 1 91 ? 1.874 27.541 -15.016 1.00 50.38 91 GLY A N 1
ATOM 697 C CA . GLY A 1 91 ? 2.224 28.851 -15.556 1.00 50.38 91 GLY A CA 1
ATOM 698 C C . GLY A 1 91 ? 1.671 29.961 -14.665 1.00 50.38 91 GLY A C 1
ATOM 699 O O . GLY A 1 91 ? 0.461 30.170 -14.609 1.00 50.38 91 GLY A O 1
ATOM 700 N N . SER A 1 92 ? 2.565 30.649 -13.958 1.00 51.34 92 SER A N 1
ATOM 701 C CA . SER A 1 92 ? 2.280 31.930 -13.318 1.00 51.34 92 SER A CA 1
ATOM 702 C C . SER A 1 92 ? 2.308 33.003 -14.401 1.00 51.34 92 SER A C 1
ATOM 704 O O . SER A 1 92 ? 3.379 33.362 -14.885 1.00 51.34 92 SER A O 1
ATOM 706 N N . ASP A 1 93 ? 1.129 33.464 -14.812 1.00 56.22 93 ASP A N 1
ATOM 707 C CA . ASP A 1 93 ? 0.958 34.664 -15.629 1.00 56.22 93 ASP A CA 1
ATOM 708 C C . ASP A 1 93 ? 1.075 35.887 -14.701 1.00 56.22 93 ASP A C 1
ATOM 710 O O . ASP A 1 93 ? 0.091 36.341 -14.116 1.00 56.22 93 ASP A O 1
ATOM 714 N N . ASP A 1 94 ? 2.309 36.353 -14.485 1.00 59.66 94 ASP A N 1
ATOM 715 C CA . ASP A 1 94 ? 2.582 37.660 -13.880 1.00 59.66 94 ASP A CA 1
ATOM 716 C C . ASP A 1 94 ? 2.273 38.737 -14.931 1.00 59.66 94 ASP A C 1
ATOM 718 O O . ASP A 1 94 ? 3.049 38.963 -15.861 1.00 59.66 94 ASP A O 1
ATOM 722 N N . SER A 1 95 ? 1.116 39.386 -14.797 1.00 66.38 95 SER A N 1
ATOM 723 C CA . SER A 1 95 ? 0.818 40.635 -15.502 1.00 66.38 95 SER A CA 1
ATOM 724 C C . SER A 1 95 ? 1.347 41.831 -14.695 1.00 66.38 95 SER A C 1
ATOM 726 O O . SER A 1 95 ? 1.066 41.932 -13.502 1.00 66.38 95 SER A O 1
ATOM 728 N N . GLU A 1 96 ? 2.103 42.682 -15.401 1.00 51.31 96 GLU A N 1
ATOM 729 C CA . GLU A 1 96 ? 2.812 43.933 -15.029 1.00 51.31 96 GLU A CA 1
ATOM 730 C C . GLU A 1 96 ? 2.221 44.833 -13.928 1.00 51.31 96 GLU A C 1
ATOM 732 O O . GLU A 1 96 ? 1.001 45.122 -13.947 1.00 51.31 96 GLU A O 1
#

pLDDT: mean 71.28, std 16.66, range [33.75, 92.88]

Sequence (96 aa):
MELSQTLHLSDVGLACQANTEWLLSGNHALTPSGKIQKPAVRLLCEWILQAWDAVSPESIINGFKRCCISNALDGSEDDVLWEEPAKPEHGSDDSE

Organism: Merluccius polli (NCBI:txid89951)

Radius of gyration: 20.03 Å; chains: 1; bounding box: 41×53×49 Å

Foldseek 3Di:
DPPPPDLPCQQVVQLVVLVVCVVVVPPADADPVRHGDDDDPVVSVVSNVVSNVRDDPVSVVLVCVLVVNPDDPVCPSVVSNDDDPDDPDPDDPDDD

Secondary structure (DSSP, 8-state):
--TTS-S-TTTTHHHHHHHHHHHHT---PBPTTSPBPPPPHHHHHHHHHHHHHHS-HHHHHHHHHHTTSS--TTSTTGGGGS-PPPPP--------